Protein AF-A0A8C9Y2N7-F1 (afdb_monomer_lite)

pLDDT: mean 76.97, std 15.67, range [38.81, 97.69]

Sequence (80 aa):
SRMPPPPPPPGGPPPPPTFSQANTSPPKLSRDEAKGRGALLTDICKGTRLKKVAVVNDRSIELFCPPPWLICPESELIVV

Radius of gyration: 28.52 Å; chains: 1; bounding box: 54×66×65 Å

Secondary structure (DSSP, 8-state):
--PPPPPPPPPPPPPPPPGGGTT-S-----HHHHHHHHHHHHHHHH---PPPPS-------------TTS---SS-----

Foldseek 3Di:
DDDDDDDDPDDDDDPDDDPVNPPPDDDPDDPVRVVVVVVVVVDVVVDDDDDDDPDDPDPVDDPPPDPPVPPDPDDDDDDD

Organism: Sander lucioperca (NCBI:txid283035)

InterPro domains:
  IPR003124 WH2 domain [PF02205] (35-60)
  IPR003124 WH2 domain [PS51082] (36-53)
  IPR003124 WH2 domain [SM00246] (36-53)

Structure (mmCIF, N/CA/C/O backbone):
data_AF-A0A8C9Y2N7-F1
#
_entry.id   AF-A0A8C9Y2N7-F1
#
loop_
_atom_site.group_PDB
_atom_site.id
_atom_site.type_symbol
_atom_site.label_atom_id
_atom_site.label_alt_id
_atom_site.label_comp_id
_atom_site.label_asym_id
_atom_site.label_entity_id
_atom_site.label_seq_id
_atom_site.pdbx_PDB_ins_code
_atom_site.Cartn_x
_atom_site.Cartn_y
_atom_site.Cartn_z
_atom_site.occupancy
_atom_site.B_iso_or_equiv
_atom_site.auth_seq_id
_atom_site.auth_comp_id
_atom_site.auth_asym_id
_atom_site.auth_atom_id
_atom_site.pdbx_PDB_model_num
ATOM 1 N N . SER A 1 1 ? -4.923 54.047 41.267 1.00 65.62 1 SER A N 1
ATOM 2 C CA . SER A 1 1 ? -5.539 53.666 39.984 1.00 65.62 1 SER A CA 1
ATOM 3 C C . SER A 1 1 ? -4.928 52.346 39.543 1.00 65.62 1 SER A C 1
ATOM 5 O O . SER A 1 1 ? -3.733 52.325 39.281 1.00 65.62 1 SER A O 1
ATOM 7 N N . ARG A 1 2 ? -5.664 51.226 39.598 1.00 65.00 2 ARG A N 1
ATOM 8 C CA . ARG A 1 2 ? -5.176 49.938 39.074 1.00 65.00 2 ARG A CA 1
ATOM 9 C C . ARG A 1 2 ? -5.736 49.784 37.665 1.00 65.00 2 ARG A C 1
ATOM 11 O O . ARG A 1 2 ? -6.952 49.747 37.511 1.00 65.00 2 ARG A O 1
ATOM 18 N N . MET A 1 3 ? -4.864 49.757 36.661 1.00 75.00 3 MET A N 1
ATOM 19 C CA . MET A 1 3 ? -5.280 49.452 35.292 1.00 75.00 3 MET A CA 1
ATOM 20 C C . MET A 1 3 ? -5.783 48.002 35.220 1.00 75.00 3 MET A C 1
ATOM 22 O O . MET A 1 3 ? -5.168 47.129 35.841 1.00 75.00 3 MET A O 1
ATOM 26 N N . PRO A 1 4 ? -6.886 47.734 34.499 1.00 82.94 4 PRO A N 1
ATOM 27 C CA . PRO A 1 4 ? -7.332 46.370 34.258 1.00 82.94 4 PRO A CA 1
ATOM 28 C C . PRO A 1 4 ? -6.286 45.610 33.424 1.00 82.94 4 PRO A C 1
ATOM 30 O O . PRO A 1 4 ? -5.596 46.231 32.607 1.00 82.94 4 PRO A O 1
ATOM 33 N N . PRO A 1 5 ? -6.138 44.286 33.628 1.00 82.75 5 PRO A N 1
ATOM 34 C CA . PRO A 1 5 ? -5.231 43.484 32.818 1.00 82.75 5 PRO A CA 1
ATOM 35 C C . PRO A 1 5 ? -5.645 43.562 31.340 1.00 82.75 5 PRO A C 1
ATOM 37 O O . PRO A 1 5 ? -6.845 43.617 31.049 1.00 82.75 5 PRO A O 1
ATOM 40 N N . PRO A 1 6 ? -4.680 43.589 30.404 1.00 85.69 6 PRO A N 1
ATOM 41 C CA . PRO A 1 6 ? -4.995 43.620 28.985 1.00 85.69 6 PRO A CA 1
ATOM 42 C C . PRO A 1 6 ? -5.802 42.372 28.592 1.00 85.69 6 PRO A C 1
ATOM 44 O O . PRO A 1 6 ? -5.575 41.294 29.152 1.00 85.69 6 PRO A O 1
ATOM 47 N N . PRO A 1 7 ? -6.746 42.499 27.642 1.00 86.31 7 PRO A N 1
ATOM 48 C CA . PRO A 1 7 ? -7.492 41.356 27.142 1.00 86.31 7 PRO A CA 1
ATOM 49 C C . PRO A 1 7 ? -6.531 40.340 26.507 1.00 86.31 7 PRO A C 1
ATOM 51 O O . PRO A 1 7 ? -5.510 40.736 25.933 1.00 86.31 7 PRO A O 1
ATOM 54 N N . PRO A 1 8 ? -6.837 39.034 26.597 1.00 85.81 8 PRO A N 1
ATOM 55 C CA . PRO A 1 8 ? -6.043 38.019 25.925 1.00 85.81 8 PRO A CA 1
ATOM 56 C C . PRO A 1 8 ? -6.012 38.305 24.415 1.00 85.81 8 PRO A C 1
ATOM 58 O O . PRO A 1 8 ? -7.019 38.761 23.861 1.00 85.81 8 PRO A O 1
ATOM 61 N N . PRO A 1 9 ? -4.874 38.060 23.740 1.00 85.75 9 PRO A N 1
ATOM 62 C CA . 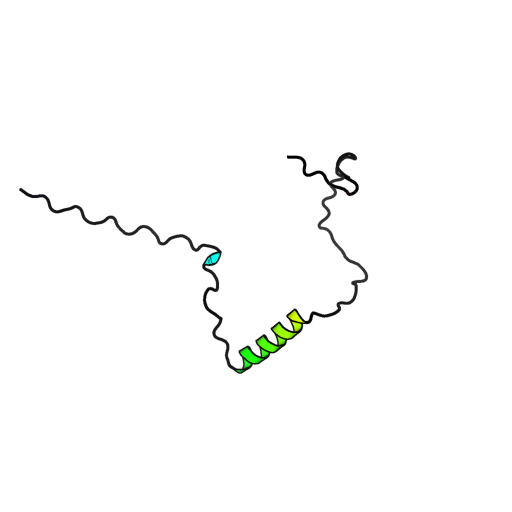PRO A 1 9 ? -4.799 38.221 22.298 1.00 85.75 9 PRO A CA 1
ATOM 63 C C . PRO A 1 9 ? -5.876 37.359 21.621 1.00 85.75 9 PRO A C 1
ATOM 65 O O . PRO A 1 9 ? -6.160 36.254 22.100 1.00 85.75 9 PRO A O 1
ATOM 68 N N . PRO A 1 10 ? -6.480 37.837 20.516 1.00 84.75 10 PRO A N 1
ATOM 69 C CA . PRO A 1 10 ? -7.368 37.014 19.709 1.00 84.75 10 PRO A CA 1
ATOM 70 C C . PRO A 1 10 ? -6.659 35.706 19.361 1.00 84.75 10 PRO A C 1
ATOM 72 O O . PRO A 1 10 ? -5.485 35.723 18.982 1.00 84.75 10 PRO A O 1
ATOM 75 N N . GLY A 1 11 ? -7.354 34.577 19.514 1.00 78.62 11 GLY A N 1
ATOM 76 C CA . GLY A 1 11 ? -6.816 33.285 19.100 1.00 78.62 11 GLY A CA 1
ATOM 77 C C . GLY A 1 11 ? -6.340 33.373 17.651 1.00 78.62 11 GLY A C 1
ATOM 78 O O . GLY A 1 11 ? -7.071 33.870 16.792 1.00 78.62 11 GLY A O 1
ATOM 79 N N . GLY A 1 12 ? -5.100 32.951 17.397 1.00 78.69 12 GLY A N 1
ATOM 80 C CA . GLY A 1 12 ? -4.549 32.922 16.045 1.00 78.69 12 GLY A CA 1
ATOM 81 C C . GLY A 1 12 ? -5.399 32.052 15.108 1.00 78.69 12 GLY A C 1
ATOM 82 O O . GLY A 1 12 ? -6.206 31.245 15.581 1.00 78.69 12 GLY A O 1
ATOM 83 N N . PRO A 1 13 ? -5.236 32.195 13.780 1.00 81.19 13 PRO A N 1
ATOM 84 C CA . PRO A 1 13 ? -5.913 31.321 12.830 1.00 81.19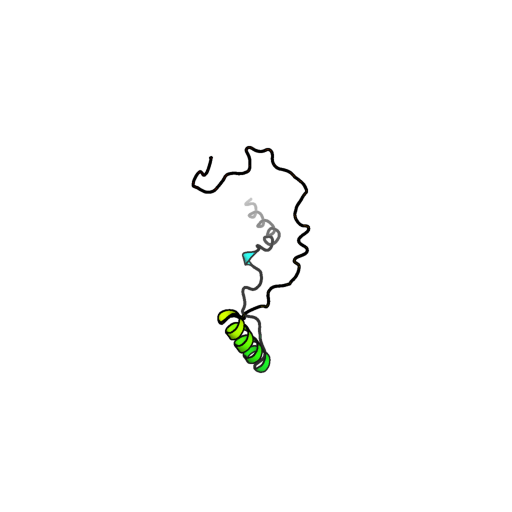 13 PRO A CA 1
ATOM 85 C C . PRO A 1 13 ? -5.621 29.849 13.169 1.00 81.19 13 PRO A C 1
ATOM 87 O O . PRO A 1 13 ? -4.526 29.544 13.656 1.00 81.19 13 PRO A O 1
ATOM 90 N N . PRO A 1 14 ? -6.583 28.934 12.944 1.00 78.44 14 PRO A N 1
ATOM 91 C CA . PRO A 1 14 ? -6.365 27.517 13.203 1.00 78.44 14 PRO A CA 1
ATOM 92 C C . PRO A 1 14 ? -5.112 27.038 12.455 1.00 78.44 14 PRO A C 1
ATOM 94 O O . PRO A 1 14 ? -4.842 27.524 11.350 1.00 78.44 14 PRO A O 1
ATOM 97 N N . PRO A 1 15 ? -4.332 26.108 13.038 1.00 79.75 15 PRO A N 1
ATOM 98 C CA . PRO A 1 15 ? -3.144 25.590 12.378 1.00 79.75 15 PRO A CA 1
ATOM 99 C C . PRO A 1 15 ? -3.522 25.017 11.004 1.00 79.75 15 PRO A C 1
ATOM 101 O O . PRO A 1 15 ? -4.599 24.423 10.869 1.00 79.75 15 PRO A O 1
ATOM 104 N N . PRO A 1 16 ? -2.668 25.191 9.979 1.00 78.06 16 PRO A N 1
ATOM 105 C CA . PRO A 1 16 ? -2.924 24.608 8.673 1.00 78.06 16 PRO A CA 1
ATOM 106 C C . PRO A 1 16 ? -3.069 23.086 8.817 1.00 78.06 16 PRO A C 1
ATOM 108 O O . PRO A 1 16 ? -2.332 22.479 9.604 1.00 78.06 16 PRO A O 1
ATOM 111 N N . PRO A 1 17 ? -4.005 22.455 8.086 1.00 70.75 17 PRO A N 1
ATOM 112 C CA . PRO A 1 17 ? -4.180 21.013 8.146 1.00 70.75 17 PRO A CA 1
ATOM 113 C C . PRO A 1 17 ? -2.870 20.331 7.746 1.00 70.75 17 PRO A C 1
ATOM 115 O O . PRO A 1 17 ? -2.334 20.566 6.662 1.00 70.75 17 PRO A O 1
ATOM 118 N N . THR A 1 18 ? -2.332 19.506 8.640 1.00 67.50 18 THR A N 1
ATOM 119 C CA . THR A 1 18 ? -1.132 18.713 8.356 1.00 67.50 18 THR A CA 1
ATOM 120 C C . THR A 1 18 ? -1.530 17.464 7.566 1.00 67.50 18 THR A C 1
ATOM 122 O O . THR A 1 18 ? -2.660 16.986 7.678 1.00 67.50 18 THR A O 1
ATOM 125 N N . PHE A 1 19 ? -0.618 16.901 6.766 1.00 59.81 19 PHE A N 1
ATOM 126 C CA . PHE A 1 19 ? -0.873 15.682 5.976 1.00 59.81 19 PHE A CA 1
ATOM 127 C C . PHE A 1 19 ? -1.399 14.512 6.837 1.00 59.81 19 PHE A C 1
ATOM 129 O O . PHE A 1 19 ? -2.209 13.707 6.385 1.00 59.81 19 PHE A O 1
ATOM 136 N N . SER A 1 20 ? -1.015 14.480 8.116 1.00 60.56 20 SER A N 1
ATOM 137 C CA . SER A 1 20 ? -1.449 13.493 9.112 1.00 60.56 20 SER A CA 1
ATOM 138 C C . SER A 1 20 ? -2.884 13.679 9.626 1.00 60.56 20 SER A C 1
ATOM 140 O O . SER A 1 20 ? -3.356 12.860 10.410 1.00 60.56 20 SER A O 1
ATOM 142 N N . GLN A 1 21 ? -3.586 14.745 9.229 1.00 61.88 21 GLN A N 1
ATOM 143 C CA . GLN A 1 21 ? -4.943 15.047 9.694 1.00 61.88 21 GLN A CA 1
ATOM 144 C C . GLN A 1 21 ? -6.042 14.538 8.741 1.00 61.88 21 GLN A C 1
ATOM 146 O O . GLN A 1 21 ? -7.224 14.576 9.086 1.00 61.88 21 GLN A O 1
ATOM 151 N N . ALA A 1 22 ? -5.685 14.023 7.561 1.00 64.44 22 ALA A N 1
ATOM 152 C CA . ALA A 1 22 ? -6.647 13.408 6.651 1.00 64.44 22 ALA A CA 1
ATOM 153 C C . ALA A 1 22 ? -6.947 11.950 7.064 1.00 64.44 22 ALA A C 1
ATOM 155 O O . ALA A 1 22 ? -6.034 11.158 7.270 1.00 64.44 22 ALA A O 1
ATOM 156 N N . ASN A 1 23 ? -8.232 11.576 7.125 1.00 62.34 23 ASN A N 1
ATOM 157 C CA . ASN A 1 23 ? -8.716 10.197 7.341 1.00 62.34 23 ASN A CA 1
ATOM 158 C C . ASN A 1 23 ? -8.405 9.556 8.712 1.00 62.34 23 ASN A C 1
ATOM 160 O O . ASN A 1 23 ? -8.207 8.347 8.804 1.00 62.34 23 ASN A O 1
ATOM 164 N N . THR A 1 24 ? -8.407 10.327 9.801 1.00 69.81 24 THR A N 1
ATOM 165 C CA . THR A 1 24 ? -8.125 9.803 11.156 1.00 69.81 24 THR A CA 1
ATOM 166 C C . THR A 1 24 ? -9.268 8.994 11.782 1.00 69.81 24 THR A C 1
ATOM 168 O O . THR A 1 24 ? -9.079 8.376 12.828 1.00 69.81 24 THR A O 1
ATOM 171 N N . SER A 1 25 ? -10.450 8.968 11.159 1.00 69.31 25 SER A N 1
ATOM 172 C CA . SER A 1 25 ? -11.566 8.117 11.580 1.00 69.31 25 SER A CA 1
ATOM 173 C C . SER A 1 25 ? -11.820 7.022 10.543 1.00 69.31 25 SER A C 1
ATOM 175 O O . SER A 1 25 ? -11.776 7.305 9.341 1.00 69.31 25 SER A O 1
ATOM 177 N N . PRO A 1 26 ? -12.094 5.775 10.972 1.00 73.31 26 PRO A N 1
ATOM 178 C CA . PRO A 1 26 ? -12.518 4.731 10.055 1.00 73.31 26 PRO A CA 1
ATOM 179 C C . PRO A 1 26 ? -13.750 5.198 9.266 1.00 73.31 26 PRO A C 1
ATOM 181 O O . PRO A 1 26 ? -14.679 5.748 9.869 1.00 73.31 26 PRO A O 1
ATOM 184 N N . PRO A 1 27 ? -13.794 4.990 7.940 1.00 76.38 27 PRO A N 1
ATOM 185 C CA . PRO A 1 27 ? -14.960 5.348 7.147 1.00 76.38 27 PRO A CA 1
ATOM 186 C C . PRO A 1 27 ? -16.196 4.609 7.673 1.00 76.38 27 PRO A C 1
ATOM 188 O O . PRO A 1 27 ? -16.132 3.424 8.008 1.00 76.38 27 PRO A O 1
ATOM 191 N N . LYS A 1 28 ? -17.331 5.310 7.762 1.00 84.00 28 LYS A N 1
ATOM 192 C CA . LYS A 1 28 ? -18.611 4.700 8.141 1.00 84.00 28 LYS A CA 1
ATOM 193 C C . LYS A 1 28 ? -19.138 3.892 6.961 1.00 84.00 28 LYS A C 1
ATOM 195 O O . LYS A 1 28 ? -19.803 4.442 6.091 1.00 84.00 28 LYS A O 1
ATOM 200 N N . LEU A 1 29 ? -18.825 2.604 6.944 1.00 83.44 29 LEU A N 1
ATOM 201 C CA . LEU A 1 29 ? -19.308 1.686 5.918 1.00 83.44 29 LEU A CA 1
ATOM 202 C C . LEU A 1 29 ? -20.660 1.102 6.337 1.00 83.44 29 LEU A C 1
ATOM 204 O O . LEU A 1 29 ? -20.872 0.769 7.507 1.00 83.44 29 LEU A O 1
ATOM 208 N N . SER A 1 30 ? -21.566 0.930 5.376 1.00 87.75 30 SER A N 1
ATOM 209 C CA . SER A 1 30 ? -22.762 0.108 5.579 1.00 87.75 30 SER A CA 1
ATOM 210 C C . SER A 1 30 ? -22.375 -1.370 5.745 1.00 87.75 30 SER A C 1
ATOM 212 O O . SER A 1 30 ? -21.260 -1.780 5.413 1.00 87.75 30 SER A O 1
ATOM 214 N N . ARG A 1 31 ? -23.289 -2.210 6.247 1.00 85.81 31 ARG A N 1
ATOM 215 C CA . ARG A 1 31 ? -23.007 -3.643 6.453 1.00 85.81 31 ARG A CA 1
ATOM 216 C C . ARG A 1 31 ? -22.603 -4.354 5.157 1.00 85.81 31 ARG A C 1
ATOM 218 O O . ARG A 1 31 ? -21.727 -5.217 5.191 1.00 85.81 31 ARG A O 1
ATOM 225 N N . ASP A 1 32 ? -23.235 -4.009 4.041 1.00 86.94 32 ASP A N 1
ATOM 226 C CA . ASP A 1 32 ? -22.946 -4.618 2.741 1.00 86.94 32 ASP A CA 1
ATOM 227 C C . ASP A 1 32 ? -21.636 -4.088 2.144 1.00 86.94 32 ASP A C 1
ATOM 229 O O . ASP A 1 32 ? -20.833 -4.866 1.627 1.00 86.94 32 ASP A O 1
ATOM 233 N N . GLU A 1 33 ? -21.340 -2.798 2.326 1.00 87.31 33 GLU A N 1
ATOM 234 C CA . GLU A 1 33 ? -20.070 -2.195 1.906 1.00 87.31 33 GLU A CA 1
ATOM 235 C C . GLU A 1 33 ? -18.879 -2.725 2.719 1.00 87.31 33 GLU A C 1
ATOM 237 O O . GLU A 1 33 ? -17.818 -3.003 2.160 1.00 87.31 33 GLU A O 1
ATOM 242 N N . ALA A 1 34 ? -19.057 -2.960 4.023 1.00 88.19 34 ALA A N 1
ATOM 243 C CA . ALA A 1 34 ? -18.037 -3.562 4.877 1.00 88.19 34 ALA A CA 1
ATOM 244 C C . ALA A 1 34 ? -17.657 -4.978 4.411 1.00 88.19 34 ALA A C 1
ATOM 246 O O . ALA A 1 34 ? -16.474 -5.324 4.398 1.00 88.19 34 ALA A O 1
ATOM 247 N N . LYS A 1 35 ? -18.638 -5.783 3.974 1.00 86.94 35 LYS A N 1
ATOM 248 C CA . LYS A 1 35 ? -18.388 -7.113 3.392 1.00 86.94 35 LYS A CA 1
ATOM 249 C C . LYS A 1 35 ? -17.639 -7.011 2.064 1.00 86.94 35 LYS A C 1
ATOM 251 O O . LYS A 1 35 ? -16.635 -7.698 1.888 1.00 86.94 35 LYS A O 1
ATOM 256 N N . GLY A 1 36 ? -18.097 -6.141 1.160 1.00 91.75 36 GLY A N 1
ATOM 257 C CA . GLY A 1 36 ? -17.459 -5.930 -0.144 1.00 91.75 36 GLY A CA 1
ATOM 258 C C . GLY A 1 36 ? -16.015 -5.439 -0.012 1.00 91.75 36 GLY A C 1
ATOM 259 O O . GLY A 1 36 ? -15.109 -5.987 -0.638 1.00 91.75 36 GLY A O 1
ATOM 260 N N . ARG A 1 37 ? -15.774 -4.474 0.883 1.00 93.81 37 ARG A N 1
ATOM 261 C CA . ARG A 1 37 ? -14.430 -3.981 1.201 1.00 93.81 37 ARG A CA 1
ATOM 262 C C . ARG A 1 37 ? -13.563 -5.069 1.828 1.00 93.81 37 ARG A C 1
ATOM 264 O O . ARG A 1 37 ? -12.407 -5.194 1.449 1.00 93.81 37 ARG A O 1
ATOM 271 N N . GLY A 1 38 ? -14.092 -5.851 2.769 1.00 92.56 38 GLY A N 1
ATOM 272 C CA . GLY A 1 38 ? -13.344 -6.930 3.420 1.00 92.56 38 GLY A CA 1
ATOM 273 C C . GLY A 1 38 ? -12.850 -7.992 2.434 1.00 92.56 38 GLY A C 1
ATOM 274 O O . GLY A 1 38 ? -11.681 -8.381 2.482 1.00 92.56 38 GLY A O 1
ATOM 275 N N . ALA A 1 39 ? -13.709 -8.409 1.500 1.00 93.75 39 ALA A N 1
ATOM 276 C CA . ALA A 1 39 ? -13.333 -9.326 0.425 1.00 93.75 39 ALA A CA 1
ATOM 277 C C . ALA A 1 39 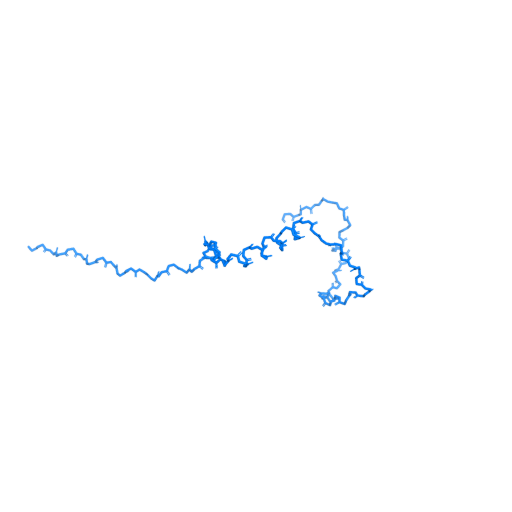? -12.246 -8.721 -0.479 1.00 93.75 39 ALA A C 1
ATOM 279 O O . ALA A 1 39 ? -11.206 -9.340 -0.687 1.00 93.75 39 ALA A O 1
ATOM 280 N N . LEU A 1 40 ? -12.430 -7.471 -0.914 1.00 95.00 40 LEU A N 1
ATOM 281 C CA . LEU A 1 40 ? -11.451 -6.757 -1.735 1.00 95.00 40 LEU A CA 1
ATOM 282 C C . LEU A 1 40 ? -10.080 -6.641 -1.051 1.00 95.00 40 LEU A C 1
ATOM 284 O O . LEU A 1 40 ? -9.057 -6.922 -1.668 1.00 95.00 40 LEU A O 1
ATOM 288 N N . LEU A 1 41 ? -10.048 -6.244 0.224 1.00 95.44 41 LEU A N 1
ATOM 289 C CA . LEU A 1 41 ? -8.804 -6.136 0.993 1.00 95.44 41 LEU A CA 1
ATOM 290 C C . LEU A 1 41 ? -8.112 -7.494 1.124 1.00 95.44 41 LEU A C 1
ATOM 292 O O . LEU A 1 41 ? -6.896 -7.580 0.983 1.00 95.44 41 LEU A O 1
ATOM 296 N N . THR A 1 42 ? -8.890 -8.557 1.334 1.00 95.94 42 THR A N 1
ATOM 297 C CA . THR A 1 42 ? -8.372 -9.928 1.379 1.00 95.94 42 THR A CA 1
ATOM 298 C C . THR A 1 42 ? -7.706 -10.311 0.056 1.00 95.94 42 THR A C 1
ATOM 300 O O . THR A 1 42 ? -6.616 -10.879 0.063 1.00 95.94 42 THR A O 1
ATOM 303 N N . ASP A 1 43 ? -8.321 -9.983 -1.078 1.00 96.56 43 ASP A N 1
ATOM 304 C CA . ASP A 1 43 ? -7.778 -10.306 -2.399 1.00 96.56 43 ASP A CA 1
ATOM 305 C C . ASP A 1 43 ? -6.551 -9.450 -2.756 1.00 96.56 43 ASP A C 1
ATOM 307 O O . ASP A 1 43 ? -5.606 -9.963 -3.355 1.00 96.56 43 ASP A O 1
ATOM 311 N N . ILE A 1 44 ? -6.490 -8.191 -2.298 1.00 96.75 44 ILE A N 1
ATOM 312 C CA . ILE A 1 44 ? -5.280 -7.354 -2.387 1.00 96.75 44 ILE A CA 1
ATOM 313 C C . ILE A 1 44 ? -4.126 -7.990 -1.604 1.00 96.75 44 ILE A C 1
ATOM 315 O O . ILE A 1 44 ? -3.021 -8.099 -2.132 1.00 96.75 44 ILE A O 1
ATOM 319 N N . CYS A 1 45 ? -4.375 -8.447 -0.372 1.00 96.25 45 CYS A N 1
ATOM 320 C CA . CYS A 1 45 ? -3.356 -9.104 0.449 1.00 96.25 45 CYS A CA 1
ATOM 321 C C . CYS A 1 45 ? -2.879 -10.434 -0.148 1.00 96.25 45 CYS A C 1
ATOM 323 O O . CYS A 1 45 ? -1.704 -10.771 -0.029 1.00 96.25 45 CYS A O 1
ATOM 325 N N . LYS A 1 46 ? -3.770 -11.188 -0.799 1.00 97.69 46 LYS A N 1
ATOM 326 C CA . LYS A 1 46 ? -3.405 -12.415 -1.526 1.00 97.69 46 LYS A CA 1
ATOM 327 C C . LYS A 1 46 ? -2.601 -12.124 -2.795 1.00 97.69 46 LYS A C 1
ATOM 329 O O . LYS A 1 46 ? -1.789 -12.951 -3.205 1.00 97.69 46 LYS A O 1
ATOM 334 N N . GLY A 1 47 ? -2.833 -10.970 -3.416 1.00 95.12 47 GLY A N 1
ATOM 335 C CA . GLY A 1 47 ? -2.253 -10.601 -4.700 1.00 95.12 47 GLY A CA 1
ATOM 336 C C . GLY A 1 47 ? -2.920 -11.312 -5.881 1.00 95.12 47 GLY A C 1
ATOM 337 O O . GLY A 1 47 ? -3.732 -12.225 -5.741 1.00 95.12 47 GLY A O 1
ATOM 338 N N . THR A 1 48 ? -2.592 -10.873 -7.095 1.00 96.56 48 THR A N 1
ATOM 339 C CA . THR A 1 48 ? -3.095 -11.465 -8.343 1.00 96.56 48 THR A CA 1
ATOM 340 C C . THR A 1 48 ? -1.985 -11.490 -9.386 1.00 96.56 48 THR A C 1
ATOM 342 O O . THR A 1 48 ? -1.230 -10.530 -9.535 1.00 96.56 48 THR A O 1
ATOM 345 N N . ARG A 1 49 ? -1.882 -12.594 -10.135 1.00 96.44 49 ARG A N 1
ATOM 346 C CA . ARG A 1 49 ? -0.921 -12.723 -11.237 1.00 96.44 49 ARG A CA 1
ATOM 347 C C . ARG A 1 49 ? -1.429 -11.956 -12.452 1.00 96.44 49 ARG A C 1
ATOM 349 O O . ARG A 1 49 ? -2.420 -12.344 -13.066 1.00 96.44 49 ARG A O 1
ATOM 356 N N . LEU A 1 50 ? -0.728 -10.888 -12.813 1.00 95.12 50 LEU A N 1
ATOM 357 C CA . LEU A 1 50 ? -1.021 -10.117 -14.017 1.00 95.12 50 LEU A CA 1
ATOM 358 C C . LEU A 1 50 ? -0.322 -10.724 -15.237 1.00 95.12 50 LEU A C 1
ATOM 360 O O . LEU A 1 50 ? 0.736 -11.348 -15.133 1.00 95.12 50 LEU A O 1
ATOM 364 N N . LYS A 1 51 ? -0.917 -10.528 -16.415 1.00 96.06 51 LYS A N 1
ATOM 365 C CA . LYS A 1 51 ? -0.286 -10.886 -17.688 1.00 96.06 51 LYS A CA 1
ATOM 366 C C . LYS A 1 51 ? 0.764 -9.837 -18.040 1.00 96.06 51 LYS A C 1
ATOM 368 O O . LYS A 1 51 ? 0.543 -8.644 -17.836 1.00 96.06 51 LYS A O 1
ATOM 373 N N . LYS A 1 52 ? 1.890 -10.273 -18.608 1.00 94.69 52 LYS A N 1
ATOM 374 C CA . LYS A 1 52 ? 2.883 -9.347 -19.154 1.00 94.69 52 LYS A CA 1
ATOM 375 C C . LYS A 1 52 ? 2.261 -8.614 -20.341 1.00 94.69 52 LYS A C 1
ATOM 377 O O . LYS A 1 52 ? 1.762 -9.248 -21.269 1.00 94.69 52 LYS A O 1
ATOM 382 N N . VAL A 1 53 ? 2.283 -7.285 -20.295 1.00 93.12 53 VAL A N 1
ATOM 383 C CA . VAL A 1 53 ? 1.908 -6.466 -21.449 1.00 93.12 53 VAL A CA 1
ATOM 384 C C . VAL A 1 53 ? 2.952 -6.693 -22.541 1.00 93.12 53 VAL A C 1
ATOM 386 O O . VAL A 1 53 ? 4.149 -6.630 -22.261 1.00 93.12 53 VAL A O 1
ATOM 389 N N . ALA A 1 54 ? 2.500 -6.981 -23.764 1.00 94.38 54 ALA A N 1
ATOM 390 C CA . ALA A 1 54 ? 3.380 -7.294 -24.892 1.00 94.38 54 ALA A CA 1
ATOM 391 C C . ALA A 1 54 ? 4.316 -6.130 -25.252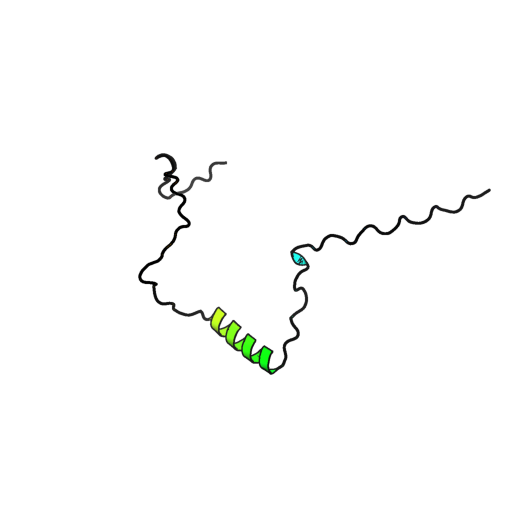 1.00 94.38 54 ALA A C 1
ATOM 393 O O . ALA A 1 54 ? 5.464 -6.351 -25.621 1.00 94.38 54 ALA A O 1
ATOM 394 N N . VAL A 1 55 ? 3.832 -4.894 -25.109 1.00 93.31 55 VAL A N 1
ATOM 395 C CA . VAL A 1 55 ? 4.588 -3.666 -25.364 1.00 93.31 55 VAL A CA 1
ATOM 396 C C . VAL A 1 55 ? 4.322 -2.683 -24.230 1.00 93.31 55 VAL A C 1
ATOM 398 O O . VAL A 1 55 ? 3.173 -2.326 -23.975 1.00 93.31 55 VAL A O 1
ATOM 401 N N . VAL A 1 56 ? 5.377 -2.233 -23.552 1.00 90.38 56 VAL A N 1
ATOM 402 C CA . VAL A 1 56 ? 5.302 -1.145 -22.568 1.00 90.38 56 VAL A CA 1
ATOM 403 C C . VAL A 1 56 ? 5.794 0.124 -23.255 1.00 90.38 56 VAL A C 1
ATOM 405 O O . VAL A 1 56 ? 6.973 0.238 -23.570 1.00 90.38 56 VAL A O 1
ATOM 408 N N . ASN A 1 57 ? 4.883 1.062 -23.517 1.00 89.38 57 ASN A N 1
ATOM 409 C CA . ASN A 1 57 ? 5.216 2.372 -24.076 1.00 89.38 57 ASN A CA 1
ATOM 410 C C . ASN A 1 57 ? 5.547 3.350 -22.939 1.00 89.38 57 ASN A C 1
ATOM 412 O O . ASN A 1 57 ? 4.756 4.238 -22.610 1.00 89.38 57 ASN A O 1
ATOM 416 N N . ASP A 1 58 ? 6.700 3.136 -22.312 1.00 84.88 58 ASP A N 1
ATOM 417 C CA . ASP A 1 58 ? 7.252 4.055 -21.327 1.00 84.88 58 ASP A CA 1
ATOM 418 C C . ASP A 1 58 ? 7.951 5.215 -22.054 1.00 84.88 58 ASP A C 1
ATOM 420 O O . ASP A 1 58 ? 8.907 5.011 -22.799 1.00 84.88 58 ASP A O 1
ATOM 424 N N . ARG A 1 59 ? 7.425 6.433 -21.890 1.00 87.56 59 ARG A N 1
ATOM 425 C CA . ARG A 1 59 ? 7.981 7.671 -22.469 1.00 87.56 59 ARG A CA 1
ATOM 426 C C . ARG A 1 59 ? 8.505 8.617 -21.389 1.00 87.56 59 ARG A C 1
ATOM 428 O O . ARG A 1 59 ? 8.631 9.808 -21.640 1.00 87.56 59 ARG A O 1
ATOM 435 N N . SER A 1 60 ? 8.746 8.098 -20.184 1.00 80.81 60 SER A N 1
ATOM 436 C CA . SER A 1 60 ? 9.341 8.864 -19.083 1.00 80.81 60 SER A CA 1
ATOM 437 C C . SER A 1 60 ? 10.852 9.045 -19.244 1.00 80.81 60 SER A C 1
ATOM 439 O O . SER A 1 60 ? 11.456 9.826 -18.514 1.00 80.81 60 SER A O 1
ATOM 441 N N . ILE A 1 61 ? 11.457 8.360 -20.222 1.00 63.53 61 ILE A N 1
ATOM 442 C CA . ILE A 1 61 ? 12.847 8.570 -20.617 1.00 63.53 61 ILE A CA 1
ATOM 443 C C . ILE A 1 61 ? 12.963 9.949 -21.275 1.00 63.53 61 ILE A C 1
ATOM 445 O O . ILE A 1 61 ? 12.722 10.121 -22.470 1.00 63.53 61 ILE A O 1
ATOM 449 N N . GLU A 1 62 ? 13.364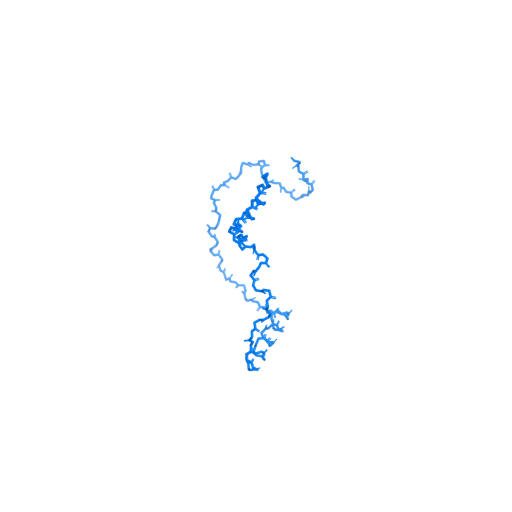 10.932 -20.476 1.00 66.38 62 GLU A N 1
ATOM 450 C CA . GLU A 1 62 ? 14.097 12.098 -20.956 1.00 66.38 62 GLU A CA 1
ATOM 451 C C . GLU A 1 62 ? 15.308 11.570 -21.751 1.00 66.38 62 GLU A C 1
ATOM 453 O O . GLU A 1 62 ? 16.072 10.750 -21.238 1.00 66.38 62 GLU A O 1
ATOM 458 N N . LEU A 1 63 ? 15.512 12.012 -22.997 1.00 61.44 63 LEU A N 1
ATOM 459 C CA . LEU A 1 63 ? 16.700 11.711 -23.822 1.00 61.44 63 LEU A CA 1
ATOM 460 C C . LEU A 1 63 ? 17.979 12.367 -23.254 1.00 61.44 63 LEU A C 1
ATOM 462 O O . LEU A 1 63 ? 18.810 12.896 -23.990 1.00 61.44 63 LEU A O 1
ATOM 466 N N . PHE A 1 64 ? 18.161 12.363 -21.937 1.00 58.62 64 PHE A N 1
ATOM 467 C CA . PHE A 1 64 ? 19.421 12.716 -21.320 1.00 58.62 64 PHE A CA 1
ATOM 468 C C . PHE A 1 64 ? 20.309 11.482 -21.388 1.00 58.62 64 PHE A C 1
ATOM 470 O O . PHE A 1 64 ? 20.210 10.598 -20.548 1.00 58.62 64 PHE A O 1
ATOM 477 N N . CYS A 1 65 ? 21.143 11.401 -22.4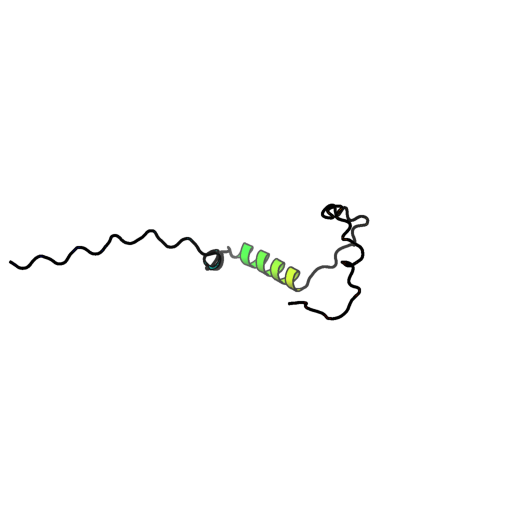26 1.00 54.53 65 CYS A N 1
ATOM 478 C CA . CYS A 1 65 ? 22.328 10.553 -22.396 1.00 54.53 65 CYS A CA 1
ATOM 479 C C . CYS A 1 65 ? 23.200 11.080 -21.250 1.00 54.53 65 CYS A C 1
ATOM 481 O O . CYS A 1 65 ? 23.790 12.158 -21.402 1.00 54.53 65 CYS A O 1
ATOM 483 N N . PRO A 1 66 ? 23.248 10.407 -20.086 1.00 59.16 66 PRO A N 1
ATOM 484 C CA . PRO A 1 66 ? 24.168 10.838 -19.066 1.00 59.16 66 PRO A CA 1
ATOM 485 C C . PRO A 1 66 ? 25.582 10.543 -19.594 1.00 59.16 66 PRO A C 1
ATOM 487 O O . PRO A 1 66 ? 25.801 9.519 -20.250 1.00 59.16 66 PRO A O 1
ATOM 490 N N . PRO A 1 67 ? 26.551 11.441 -19.384 1.00 65.50 67 PRO A N 1
ATOM 491 C CA . PRO A 1 67 ? 27.908 11.232 -19.869 1.00 65.50 67 PRO A CA 1
ATOM 492 C C . PRO A 1 67 ? 28.485 9.903 -19.341 1.00 65.50 67 PRO A C 1
ATOM 494 O O . PRO A 1 67 ? 28.085 9.443 -18.274 1.00 65.50 67 PRO A O 1
ATOM 497 N N . PRO A 1 68 ? 29.434 9.275 -20.059 1.00 59.41 68 PRO A N 1
ATOM 498 C CA . PRO A 1 68 ? 29.871 7.887 -19.839 1.00 59.41 68 PRO A CA 1
ATOM 499 C C . PRO A 1 68 ? 30.394 7.551 -18.430 1.00 59.41 68 PRO A C 1
ATOM 501 O O . PRO A 1 68 ? 30.554 6.380 -18.108 1.00 59.41 68 PRO A O 1
ATOM 504 N N . TRP A 1 69 ? 30.634 8.548 -17.578 1.00 57.09 69 TRP A N 1
ATOM 505 C CA . TRP A 1 69 ? 31.003 8.383 -16.171 1.00 57.09 69 TRP A CA 1
ATOM 506 C C . TRP A 1 69 ? 29.811 8.182 -15.213 1.00 57.09 69 TRP A C 1
ATOM 508 O O . TRP A 1 69 ? 30.026 7.868 -14.049 1.00 57.09 69 TRP A O 1
ATOM 518 N N . LEU A 1 70 ? 28.567 8.365 -15.669 1.00 59.12 70 LEU A N 1
ATOM 519 C CA . LEU A 1 70 ? 27.348 8.257 -14.848 1.00 59.12 70 LEU A CA 1
ATOM 520 C C . LEU A 1 70 ? 26.707 6.861 -14.872 1.00 59.12 70 LEU A C 1
ATOM 522 O O . LEU A 1 70 ? 25.764 6.607 -14.125 1.00 59.12 70 LEU A O 1
ATOM 526 N N . ILE A 1 71 ? 27.190 5.956 -15.726 1.00 61.47 71 ILE A N 1
ATOM 527 C CA . ILE A 1 71 ? 26.754 4.560 -15.715 1.00 61.47 71 ILE A CA 1
ATOM 528 C C . ILE A 1 71 ? 27.649 3.828 -14.715 1.00 61.47 71 ILE A C 1
ATOM 530 O O . ILE A 1 71 ? 28.683 3.287 -15.090 1.00 61.47 71 ILE A O 1
ATOM 534 N N . CYS A 1 72 ? 27.282 3.853 -13.434 1.00 48.38 72 CYS A N 1
ATOM 535 C CA . CYS A 1 72 ? 27.904 3.006 -12.417 1.00 48.38 72 CYS A CA 1
ATOM 536 C C . CYS A 1 72 ? 27.410 1.560 -12.593 1.00 48.38 72 CYS A C 1
ATOM 538 O O . CYS A 1 72 ? 26.225 1.308 -12.351 1.00 48.38 72 CYS A O 1
ATOM 540 N N . PRO A 1 73 ? 28.261 0.589 -12.974 1.00 56.94 73 PRO A N 1
ATOM 541 C CA . PRO A 1 73 ? 27.907 -0.810 -12.841 1.00 56.94 73 PRO A CA 1
ATOM 542 C C . PRO A 1 73 ? 28.065 -1.202 -11.367 1.00 56.94 73 PRO A C 1
ATOM 544 O O . PRO A 1 73 ? 29.169 -1.294 -10.849 1.00 56.94 73 PRO A O 1
ATOM 547 N N . GLU A 1 74 ? 26.927 -1.355 -10.696 1.00 60.72 74 GLU A N 1
ATOM 548 C CA . GLU A 1 74 ? 26.680 -2.320 -9.621 1.00 60.72 74 GLU A CA 1
ATOM 549 C C . GLU A 1 74 ? 27.869 -2.653 -8.696 1.00 60.72 74 GLU A C 1
ATOM 551 O O . GLU A 1 74 ? 28.567 -3.640 -8.904 1.00 60.72 74 GLU A O 1
ATOM 556 N N . SER A 1 75 ? 28.091 -1.839 -7.659 1.00 52.81 75 SER A N 1
ATOM 557 C CA . SER A 1 75 ? 28.323 -2.252 -6.256 1.00 52.81 75 SER A CA 1
ATOM 558 C C . SER A 1 75 ? 28.895 -1.092 -5.423 1.00 52.81 75 SER A C 1
ATOM 560 O O . SER A 1 75 ? 29.936 -0.529 -5.730 1.00 52.81 75 SER A O 1
ATOM 562 N N . GLU A 1 76 ? 28.145 -0.736 -4.377 1.00 59.16 76 GLU A N 1
ATOM 563 C CA . GLU A 1 76 ? 28.566 -0.025 -3.160 1.00 59.16 76 GLU A CA 1
ATOM 564 C C . GLU A 1 76 ? 29.499 1.200 -3.302 1.00 59.16 76 GLU A C 1
ATOM 566 O O . GLU A 1 76 ? 30.695 1.126 -3.050 1.00 59.16 76 GLU A O 1
ATOM 571 N N . LEU A 1 77 ? 28.937 2.385 -3.573 1.00 43.56 77 LEU A N 1
ATOM 572 C CA . LEU A 1 77 ? 29.468 3.613 -2.968 1.00 43.56 77 LEU A CA 1
ATOM 573 C C . LEU A 1 77 ? 28.396 4.704 -2.934 1.00 43.56 77 LEU A C 1
ATOM 575 O O . LEU A 1 77 ? 28.074 5.344 -3.933 1.00 43.56 77 LEU A O 1
ATOM 579 N N . ILE A 1 78 ? 27.844 4.907 -1.740 1.00 51.12 78 ILE A N 1
ATOM 580 C CA . ILE A 1 78 ? 27.289 6.199 -1.348 1.00 51.12 78 ILE A CA 1
ATOM 581 C C . ILE A 1 78 ? 28.475 7.162 -1.369 1.00 51.12 78 ILE A C 1
ATOM 583 O O . ILE A 1 78 ? 29.408 6.994 -0.584 1.00 51.12 78 ILE A O 1
ATOM 587 N N . VAL A 1 79 ? 28.462 8.138 -2.274 1.00 38.81 79 VAL A N 1
ATOM 588 C CA . VAL A 1 79 ? 29.379 9.275 -2.189 1.00 38.81 79 VAL A CA 1
ATOM 589 C C . VAL A 1 79 ? 28.601 10.427 -1.564 1.00 38.81 79 VAL A C 1
ATOM 591 O O . VAL A 1 79 ? 27.511 10.760 -2.026 1.00 38.81 79 VAL A O 1
ATOM 594 N N . VAL A 1 80 ? 29.166 10.898 -0.453 1.00 45.94 80 VAL A N 1
ATOM 595 C CA . VAL A 1 80 ? 28.710 11.920 0.503 1.00 45.94 80 VAL A CA 1
ATOM 596 C C . VAL A 1 80 ? 28.142 13.176 -0.153 1.00 45.94 80 VAL A C 1
ATOM 598 O O . VAL A 1 80 ? 28.750 13.639 -1.144 1.00 45.94 80 VAL A O 1
#